Protein AF-A0A653BB51-F1 (afdb_monomer_lite)

Organism: Ectopseudomonas oleovorans (NCBI:txid301)

Structure (mmCIF, N/CA/C/O backbone):
data_AF-A0A653BB51-F1
#
_entry.id   AF-A0A653BB51-F1
#
loop_
_atom_site.group_PDB
_atom_site.id
_atom_site.type_symbol
_atom_site.label_atom_id
_atom_site.label_alt_id
_atom_site.label_comp_id
_atom_site.label_asym_id
_atom_site.label_entity_id
_atom_site.label_seq_id
_atom_site.pdbx_PDB_ins_code
_atom_site.Cartn_x
_atom_site.Cartn_y
_atom_site.Cartn_z
_atom_site.occupancy
_atom_site.B_iso_or_equiv
_atom_site.auth_seq_id
_atom_site.auth_comp_id
_atom_site.auth_asym_id
_atom_site.auth_atom_id
_atom_site.pdbx_PDB_model_num
ATOM 1 N N . MET A 1 1 ? -5.518 -42.394 3.389 1.00 38.19 1 MET A N 1
ATOM 2 C CA . MET A 1 1 ? -6.198 -41.177 2.899 1.00 38.19 1 MET A CA 1
ATOM 3 C C . MET A 1 1 ? -5.463 -39.983 3.486 1.00 38.19 1 MET A C 1
ATOM 5 O O . MET A 1 1 ? -5.500 -39.851 4.705 1.00 38.19 1 MET A O 1
ATOM 9 N N . PRO A 1 2 ? -4.691 -39.202 2.712 1.00 45.34 2 PRO A N 1
ATOM 10 C CA . PRO A 1 2 ? -3.983 -38.068 3.282 1.00 45.34 2 PRO A CA 1
ATOM 11 C C . PRO A 1 2 ? -4.986 -36.933 3.503 1.00 45.34 2 PRO A C 1
ATOM 13 O O . PRO A 1 2 ? -5.746 -36.575 2.607 1.00 45.34 2 PRO A O 1
ATOM 16 N N . SER A 1 3 ? -5.011 -36.418 4.729 1.00 38.75 3 SER A N 1
ATOM 17 C CA . SER A 1 3 ? -5.795 -35.255 5.134 1.00 38.75 3 SER A CA 1
ATOM 18 C C . SER A 1 3 ? -5.334 -34.032 4.338 1.00 38.75 3 SER A C 1
ATOM 20 O O . SER A 1 3 ? -4.281 -33.455 4.613 1.00 38.75 3 SER A O 1
ATOM 22 N N . THR A 1 4 ? -6.089 -33.661 3.305 1.00 43.94 4 THR A N 1
ATOM 23 C CA . THR A 1 4 ? -5.920 -32.385 2.611 1.00 43.94 4 THR A CA 1
ATOM 24 C C . THR A 1 4 ? -6.492 -31.297 3.509 1.00 43.94 4 THR A C 1
ATOM 26 O O . THR A 1 4 ? -7.697 -31.062 3.538 1.00 43.94 4 THR A O 1
ATOM 29 N N . VAL A 1 5 ? -5.623 -30.637 4.272 1.00 49.06 5 VAL A N 1
ATOM 30 C CA . VAL A 1 5 ? -5.971 -29.381 4.939 1.00 49.06 5 VAL A CA 1
ATOM 31 C C . VAL A 1 5 ? -6.256 -28.358 3.833 1.00 49.06 5 VAL A C 1
ATOM 33 O O . VAL A 1 5 ? -5.373 -28.135 3.000 1.00 49.06 5 VAL A O 1
ATOM 36 N N . PRO A 1 6 ? -7.450 -27.741 3.762 1.00 41.56 6 PRO A N 1
ATOM 37 C CA . PRO A 1 6 ? -7.691 -26.700 2.778 1.00 41.56 6 PRO A CA 1
ATOM 38 C C . PRO A 1 6 ? -6.741 -25.541 3.081 1.00 41.56 6 PRO A C 1
ATOM 40 O O . PRO A 1 6 ? -6.793 -24.938 4.157 1.00 41.56 6 PRO A O 1
ATOM 43 N N . ALA A 1 7 ? -5.843 -25.243 2.140 1.00 46.47 7 ALA A N 1
ATOM 44 C CA . ALA A 1 7 ? -5.072 -24.014 2.176 1.00 46.47 7 ALA A CA 1
ATOM 45 C C . ALA A 1 7 ? -6.082 -22.868 2.248 1.00 46.47 7 ALA A C 1
ATOM 47 O O . ALA A 1 7 ? -6.883 -22.686 1.332 1.00 46.47 7 ALA A O 1
ATOM 48 N N . ARG A 1 8 ? -6.097 -22.142 3.371 1.00 39.16 8 ARG A N 1
ATOM 49 C CA . ARG A 1 8 ? -6.919 -20.947 3.549 1.00 39.16 8 ARG A CA 1
ATOM 50 C C . ARG A 1 8 ? -6.612 -20.023 2.377 1.00 39.16 8 ARG A C 1
ATOM 52 O O . ARG A 1 8 ? -5.537 -19.425 2.352 1.00 39.16 8 ARG A O 1
ATOM 59 N N . ALA A 1 9 ? -7.530 -19.940 1.415 1.00 42.97 9 ALA A N 1
ATOM 60 C CA . ALA A 1 9 ? -7.501 -18.922 0.385 1.00 42.97 9 ALA A CA 1
ATOM 61 C C . ALA A 1 9 ? -7.568 -17.595 1.135 1.00 42.97 9 ALA A C 1
ATOM 63 O O . ALA A 1 9 ? -8.612 -17.207 1.660 1.00 42.97 9 ALA A O 1
ATOM 64 N N . THR A 1 10 ? -6.416 -16.958 1.322 1.00 49.97 10 THR A N 1
ATOM 65 C CA . THR A 1 10 ? -6.375 -15.590 1.807 1.00 49.97 10 THR A CA 1
ATOM 66 C C . THR A 1 10 ? -7.276 -14.787 0.874 1.00 49.97 10 THR A C 1
ATOM 68 O O . THR A 1 10 ? -7.152 -14.953 -0.345 1.00 49.97 10 THR A O 1
ATOM 71 N N . PRO A 1 11 ? -8.213 -13.977 1.403 1.00 55.59 11 PRO A N 1
ATOM 72 C CA . PRO A 1 11 ? -9.046 -13.150 0.550 1.00 55.59 11 PRO A CA 1
ATOM 73 C C . PRO A 1 11 ? -8.124 -12.402 -0.409 1.00 55.59 11 PRO A C 1
ATOM 75 O O . PRO A 1 11 ? -7.073 -11.904 0.014 1.00 55.59 11 PRO A O 1
ATOM 78 N N . ALA A 1 12 ? -8.462 -12.409 -1.699 1.00 70.19 12 ALA A N 1
ATOM 79 C CA . ALA A 1 12 ? -7.661 -11.733 -2.704 1.00 70.19 12 ALA A CA 1
ATOM 80 C C . ALA A 1 12 ? -7.486 -10.277 -2.257 1.00 70.19 12 ALA A C 1
ATOM 82 O O . ALA A 1 12 ? -8.446 -9.515 -2.169 1.00 70.19 12 ALA A O 1
ATOM 83 N N . CYS A 1 13 ? -6.263 -9.917 -1.870 1.00 84.81 13 CYS A N 1
ATOM 84 C CA . CYS A 1 13 ? -5.966 -8.564 -1.438 1.00 84.81 13 CYS A CA 1
ATOM 85 C C . CYS A 1 13 ? -6.162 -7.651 -2.646 1.00 84.81 13 CYS A C 1
ATOM 87 O O . CYS A 1 13 ? -5.421 -7.789 -3.620 1.00 84.81 13 CYS A O 1
ATOM 89 N N . LEU A 1 14 ? -7.124 -6.726 -2.573 1.00 88.25 14 LEU A N 1
ATOM 90 C CA . LEU A 1 14 ? -7.438 -5.796 -3.664 1.00 88.25 14 LEU A CA 1
ATOM 91 C C . LEU A 1 14 ? -6.191 -5.036 -4.141 1.00 88.25 14 LEU A C 1
ATOM 93 O O . LEU A 1 14 ? -5.950 -4.918 -5.338 1.00 88.25 14 LEU A O 1
ATOM 97 N N . PHE A 1 15 ? -5.322 -4.639 -3.204 1.00 88.94 15 PHE A N 1
ATOM 98 C CA . PHE A 1 15 ? -4.040 -3.978 -3.485 1.00 88.94 15 PHE A CA 1
ATOM 99 C C . PHE A 1 15 ? -3.026 -4.846 -4.239 1.00 88.94 15 PHE A C 1
ATOM 101 O O . PHE A 1 15 ? -2.029 -4.338 -4.737 1.00 88.94 15 PHE A O 1
ATOM 108 N N . ARG A 1 16 ? -3.241 -6.160 -4.302 1.00 88.81 16 ARG A N 1
ATOM 109 C CA . ARG A 1 16 ? -2.435 -7.076 -5.109 1.00 88.81 16 ARG A CA 1
ATOM 110 C C . ARG A 1 16 ? -3.142 -7.415 -6.412 1.00 88.81 16 ARG A C 1
ATOM 112 O O . ARG A 1 16 ? -2.508 -7.352 -7.459 1.00 88.81 16 ARG A O 1
ATOM 119 N N . SER A 1 17 ? -4.408 -7.817 -6.348 1.00 89.62 17 SER A N 1
ATOM 120 C CA . SER A 1 17 ? -5.132 -8.313 -7.518 1.00 89.62 17 SER A CA 1
ATOM 121 C C . SER A 1 17 ? -5.340 -7.226 -8.562 1.00 89.62 17 SER A C 1
ATOM 123 O O . SER A 1 17 ? -5.091 -7.487 -9.733 1.00 89.62 17 SER A O 1
ATOM 125 N N . GLU A 1 18 ? -5.727 -6.015 -8.155 1.00 90.69 18 GLU A N 1
ATOM 126 C CA . GLU A 1 18 ? -6.059 -4.956 -9.110 1.00 90.69 18 GLU A CA 1
ATOM 127 C C . GLU A 1 18 ? -4.833 -4.469 -9.899 1.00 90.69 18 GLU A C 1
ATOM 129 O O . GLU A 1 18 ? -4.906 -4.436 -11.127 1.00 90.69 18 GLU A O 1
ATOM 134 N N . PRO A 1 19 ? -3.668 -4.194 -9.274 1.00 90.12 19 PRO A N 1
ATOM 135 C CA . PRO A 1 19 ? -2.481 -3.811 -10.035 1.00 90.12 19 PRO A CA 1
ATOM 136 C C . PRO A 1 19 ? -1.952 -4.923 -10.940 1.00 90.12 19 PRO A C 1
ATOM 138 O O . PRO A 1 19 ? -1.542 -4.641 -12.062 1.00 90.12 19 PRO A O 1
ATOM 141 N N . CYS A 1 20 ? -1.984 -6.183 -10.489 1.00 91.19 20 CYS A N 1
ATOM 142 C CA . CYS A 1 20 ? -1.564 -7.312 -11.326 1.00 91.19 20 CYS A CA 1
ATOM 143 C C . CYS A 1 20 ? -2.485 -7.450 -12.545 1.00 91.19 20 CYS A C 1
ATOM 145 O O . CYS A 1 20 ? -2.006 -7.496 -13.672 1.00 91.19 20 CYS A O 1
ATOM 147 N N . ALA A 1 21 ? -3.803 -7.402 -12.331 1.00 91.31 21 ALA A N 1
ATOM 148 C CA . ALA A 1 21 ? -4.776 -7.469 -13.414 1.00 91.31 21 ALA A CA 1
ATOM 149 C C . ALA A 1 21 ? -4.665 -6.271 -14.373 1.00 91.31 21 ALA A C 1
ATOM 151 O O . ALA A 1 21 ? -4.855 -6.431 -15.575 1.00 91.31 21 ALA A O 1
ATOM 152 N N . ALA A 1 22 ? -4.342 -5.072 -13.877 1.00 91.31 22 ALA A N 1
ATOM 153 C CA . ALA A 1 22 ? -4.093 -3.909 -14.725 1.00 91.31 22 ALA A CA 1
ATOM 154 C C . ALA A 1 22 ? -2.860 -4.103 -15.623 1.00 91.31 22 ALA A C 1
ATOM 156 O O . ALA A 1 22 ? -2.917 -3.771 -16.806 1.00 91.31 22 ALA A O 1
ATOM 157 N N . LEU A 1 23 ? -1.777 -4.677 -15.088 1.00 91.38 23 LEU A N 1
ATOM 158 C CA . LEU A 1 23 ? -0.584 -5.030 -15.866 1.00 91.38 23 LEU A CA 1
ATOM 159 C C . LEU A 1 23 ? -0.889 -6.118 -16.906 1.00 91.38 23 LEU A C 1
ATOM 161 O O . LEU A 1 23 ? -0.479 -5.979 -18.058 1.00 91.38 23 LEU A O 1
ATOM 165 N N . ASP A 1 24 ? -1.665 -7.140 -16.530 1.00 92.69 24 ASP A N 1
ATOM 166 C CA . ASP A 1 24 ? -2.115 -8.202 -17.439 1.00 92.69 24 ASP A CA 1
ATOM 167 C C . ASP A 1 24 ? -2.947 -7.635 -18.599 1.00 92.69 24 ASP A C 1
ATOM 169 O O . ASP A 1 24 ? -2.674 -7.925 -19.763 1.00 92.69 24 ASP A O 1
ATOM 173 N N . ARG A 1 25 ? -3.929 -6.768 -18.304 1.00 93.00 25 ARG A N 1
ATOM 174 C CA . ARG A 1 25 ? -4.763 -6.096 -19.320 1.00 93.00 25 ARG A CA 1
ATOM 175 C C . ARG A 1 25 ? -3.949 -5.199 -20.251 1.00 93.00 25 ARG A C 1
ATOM 177 O O . ARG A 1 25 ? -4.305 -5.059 -21.417 1.00 93.00 25 ARG A O 1
ATOM 184 N N . ALA A 1 26 ? -2.875 -4.597 -19.745 1.00 91.00 26 ALA A N 1
ATOM 185 C CA . ALA A 1 26 ? -1.962 -3.775 -20.532 1.00 91.00 26 ALA A CA 1
ATOM 186 C C . ALA A 1 26 ? -0.953 -4.601 -21.355 1.00 91.00 26 ALA A C 1
ATOM 188 O O . ALA A 1 26 ? -0.198 -4.025 -22.135 1.00 91.00 26 ALA A O 1
ATOM 189 N N . GLY A 1 27 ? -0.913 -5.930 -21.187 1.00 92.31 27 GLY A N 1
ATOM 190 C CA . GLY A 1 27 ? 0.052 -6.801 -21.862 1.00 92.31 27 GLY A CA 1
ATOM 191 C C . GLY A 1 27 ? 1.500 -6.561 -21.425 1.00 92.31 27 GLY A C 1
ATOM 192 O O . GLY A 1 27 ? 2.428 -6.862 -22.175 1.00 92.31 27 GLY A O 1
ATOM 193 N N . LEU A 1 28 ? 1.709 -5.992 -20.234 1.00 91.00 28 LEU A N 1
ATOM 194 C CA . LEU A 1 28 ? 3.041 -5.670 -19.732 1.00 91.00 28 LEU A CA 1
ATOM 195 C C . LEU A 1 28 ? 3.655 -6.893 -19.048 1.00 91.00 28 LEU A C 1
ATOM 197 O O . LEU A 1 28 ? 3.017 -7.478 -18.175 1.00 91.00 28 LEU A O 1
ATOM 201 N N . PRO A 1 29 ? 4.900 -7.281 -19.371 1.00 91.88 29 PRO A N 1
ATOM 202 C CA . PRO A 1 29 ? 5.560 -8.374 -18.676 1.00 91.88 29 PRO A CA 1
ATOM 203 C C . PRO A 1 29 ? 5.878 -7.959 -17.237 1.00 91.88 29 PRO A C 1
ATOM 205 O O . PRO A 1 29 ? 6.568 -6.969 -16.993 1.00 91.88 29 PRO A O 1
ATOM 208 N N . TRP A 1 30 ? 5.411 -8.741 -16.268 1.00 92.12 30 TRP A N 1
ATOM 209 C CA . TRP A 1 30 ? 5.673 -8.501 -14.853 1.00 92.12 30 TRP A CA 1
ATOM 210 C C . TRP A 1 30 ? 5.942 -9.809 -14.111 1.00 92.12 30 TRP A C 1
ATOM 212 O O . TRP A 1 30 ? 5.679 -10.909 -14.593 1.00 92.12 30 TRP A O 1
ATOM 222 N N . ARG A 1 31 ? 6.503 -9.685 -12.908 1.00 93.31 31 ARG A N 1
ATOM 223 C CA . ARG A 1 31 ? 6.697 -10.801 -11.978 1.00 93.31 31 ARG A CA 1
ATOM 224 C C . ARG A 1 31 ? 6.519 -10.323 -10.547 1.00 93.31 31 ARG A C 1
ATOM 226 O O . ARG A 1 31 ? 6.793 -9.166 -10.233 1.00 93.31 31 ARG A O 1
ATOM 233 N N . VAL A 1 32 ? 6.153 -11.232 -9.649 1.00 92.25 32 VAL A N 1
ATOM 234 C CA . VAL A 1 32 ? 6.183 -10.947 -8.210 1.00 92.25 32 VAL A CA 1
ATOM 235 C C . VAL A 1 32 ? 7.641 -10.927 -7.748 1.00 92.25 32 VAL A C 1
ATOM 237 O O . VAL A 1 32 ? 8.289 -11.969 -7.685 1.00 92.25 32 VAL A O 1
ATOM 240 N N . ALA A 1 33 ? 8.176 -9.744 -7.440 1.00 93.00 33 ALA A N 1
ATOM 241 C CA . ALA A 1 33 ? 9.525 -9.609 -6.884 1.00 93.00 33 ALA A CA 1
ATOM 242 C C . ALA A 1 33 ? 9.573 -9.870 -5.370 1.00 93.00 33 ALA A C 1
ATOM 244 O O . ALA A 1 33 ? 10.568 -10.379 -4.863 1.00 93.00 33 ALA A O 1
ATOM 245 N N . PHE A 1 34 ? 8.492 -9.541 -4.660 1.00 92.62 34 PHE A N 1
ATOM 246 C CA . PHE A 1 34 ? 8.356 -9.716 -3.218 1.00 92.62 34 PHE A CA 1
ATOM 247 C C . PHE A 1 34 ? 6.874 -9.846 -2.838 1.00 92.62 34 PHE A C 1
ATOM 249 O O . PHE A 1 34 ? 6.008 -9.261 -3.491 1.00 92.62 34 PHE A O 1
ATOM 256 N N . SER A 1 35 ? 6.568 -10.593 -1.775 1.00 90.88 35 SER A N 1
ATOM 257 C CA . SER A 1 35 ? 5.212 -10.709 -1.234 1.00 90.88 35 SER A CA 1
ATOM 258 C C . SER A 1 35 ? 5.244 -10.752 0.290 1.00 90.88 35 SER A C 1
ATOM 260 O O . SER A 1 35 ? 6.087 -11.418 0.885 1.00 90.88 35 SER A O 1
ATOM 262 N N . SER A 1 36 ? 4.314 -10.044 0.926 1.00 89.25 36 SER A N 1
ATOM 263 C CA . SER A 1 36 ? 4.120 -10.071 2.372 1.00 89.25 36 SER A CA 1
ATOM 264 C C . SER A 1 36 ? 2.650 -9.847 2.702 1.00 89.25 36 SER A C 1
ATOM 266 O O . SER A 1 36 ? 1.963 -9.091 2.016 1.00 89.25 36 SER A O 1
ATOM 268 N N . ALA A 1 37 ? 2.182 -10.482 3.775 1.00 87.94 37 ALA A N 1
ATOM 269 C CA . ALA A 1 37 ? 0.860 -10.235 4.344 1.00 87.94 37 ALA A CA 1
ATOM 270 C C . ALA A 1 37 ? 0.812 -8.966 5.221 1.00 87.94 37 ALA A C 1
ATOM 272 O O . ALA A 1 37 ? -0.259 -8.592 5.688 1.00 87.94 37 ALA A O 1
ATOM 273 N N . ASN A 1 38 ? 1.953 -8.308 5.458 1.00 88.94 38 ASN A N 1
ATOM 274 C CA . ASN A 1 38 ? 2.054 -7.113 6.290 1.00 88.94 38 ASN A CA 1
ATOM 275 C C . ASN A 1 38 ? 2.443 -5.890 5.450 1.00 88.94 38 ASN A C 1
ATOM 277 O O . ASN A 1 38 ? 3.438 -5.914 4.722 1.00 88.94 38 ASN A O 1
ATOM 281 N N . LEU A 1 39 ? 1.713 -4.787 5.631 1.00 89.94 39 LEU A N 1
ATOM 282 C CA . LEU A 1 39 ? 2.004 -3.510 4.988 1.00 89.94 39 LEU A CA 1
ATOM 283 C C . LEU A 1 39 ? 3.426 -3.014 5.288 1.00 89.94 39 LEU A C 1
ATOM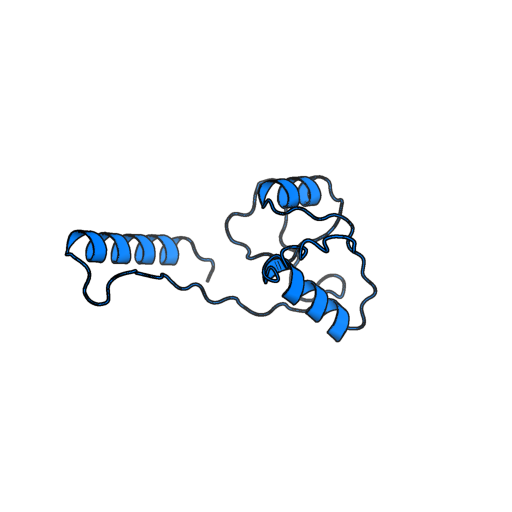 285 O O . LEU A 1 39 ? 4.115 -2.559 4.380 1.00 89.94 39 LEU A O 1
ATOM 289 N N . GLY A 1 40 ? 3.903 -3.167 6.527 1.00 91.62 40 GLY A N 1
ATOM 290 C CA . GLY A 1 40 ? 5.269 -2.775 6.887 1.00 91.62 40 GLY A CA 1
ATOM 291 C C . GLY A 1 40 ? 6.337 -3.520 6.076 1.00 91.62 40 GLY A C 1
ATOM 292 O O . GLY A 1 40 ? 7.322 -2.919 5.654 1.00 91.62 40 GLY A O 1
ATOM 293 N N . GLY A 1 41 ? 6.110 -4.805 5.783 1.00 92.00 41 GLY A N 1
ATOM 294 C CA . GLY A 1 41 ? 7.003 -5.604 4.939 1.00 92.00 41 GLY A CA 1
ATOM 295 C C . GLY A 1 41 ? 7.003 -5.137 3.483 1.00 92.00 41 GLY A C 1
ATOM 296 O O . GLY A 1 41 ? 8.060 -5.052 2.862 1.00 92.00 41 GLY A O 1
ATOM 297 N N . LEU A 1 42 ? 5.834 -4.769 2.951 1.00 92.31 42 LEU A N 1
ATOM 298 C CA . LEU A 1 42 ? 5.721 -4.195 1.607 1.00 92.31 42 LEU A CA 1
ATOM 299 C C . LEU A 1 42 ? 6.439 -2.841 1.512 1.00 92.31 42 LEU A C 1
ATOM 301 O O . LEU A 1 42 ? 7.146 -2.592 0.538 1.00 92.31 42 LEU A O 1
ATOM 305 N N . TRP A 1 43 ? 6.325 -1.993 2.540 1.00 93.69 43 TRP A N 1
ATOM 306 C CA . TRP A 1 43 ? 7.053 -0.725 2.596 1.00 93.69 43 TRP A CA 1
ATOM 307 C C . TRP A 1 43 ? 8.561 -0.901 2.714 1.00 93.69 43 TRP A C 1
ATOM 309 O 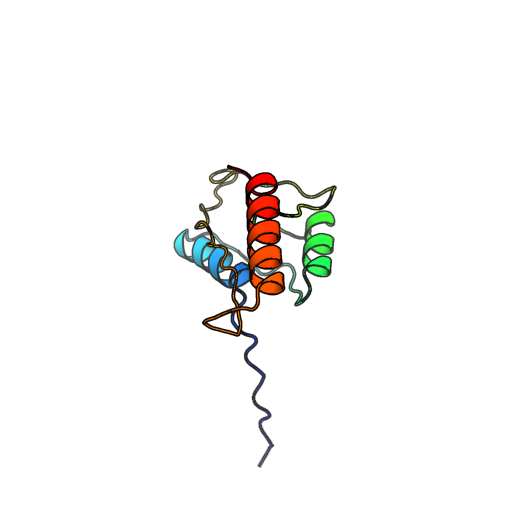O . TRP A 1 43 ? 9.304 -0.184 2.045 1.00 93.69 43 TRP A O 1
ATOM 319 N N . ALA A 1 44 ? 9.026 -1.869 3.501 1.00 93.75 44 ALA A N 1
ATOM 320 C CA . ALA A 1 44 ? 10.445 -2.199 3.563 1.00 93.75 44 ALA A CA 1
ATOM 321 C C . ALA A 1 44 ? 10.984 -2.618 2.184 1.00 93.75 44 ALA A C 1
ATOM 323 O O . ALA A 1 44 ? 12.024 -2.120 1.757 1.00 93.75 44 ALA A O 1
ATOM 324 N N . ALA A 1 45 ? 10.247 -3.459 1.450 1.00 93.25 45 ALA A N 1
ATOM 325 C CA . ALA A 1 45 ? 10.628 -3.884 0.105 1.00 93.25 45 ALA A CA 1
ATOM 326 C C . ALA A 1 45 ? 10.639 -2.729 -0.914 1.00 93.25 45 ALA A C 1
ATOM 328 O O . ALA A 1 45 ? 11.564 -2.638 -1.723 1.00 93.25 45 ALA A O 1
ATOM 329 N N . ALA A 1 46 ? 9.652 -1.827 -0.849 1.00 92.69 46 ALA A N 1
ATOM 330 C CA . ALA A 1 46 ? 9.596 -0.638 -1.701 1.00 92.69 46 ALA A CA 1
ATOM 331 C C . ALA A 1 46 ? 10.786 0.303 -1.438 1.00 92.69 46 ALA A C 1
ATOM 333 O O . ALA A 1 46 ? 11.479 0.702 -2.371 1.00 92.69 46 ALA A O 1
ATOM 334 N N . ARG A 1 47 ? 11.095 0.583 -0.163 1.00 94.00 47 ARG A N 1
ATOM 335 C CA . ARG A 1 47 ? 12.257 1.403 0.238 1.00 94.00 47 ARG A CA 1
ATOM 336 C C . ARG A 1 47 ? 13.587 0.775 -0.174 1.00 94.00 47 ARG A C 1
ATOM 338 O O . ARG A 1 47 ? 14.513 1.487 -0.547 1.00 94.00 47 ARG A O 1
ATOM 345 N N . ALA A 1 48 ? 13.673 -0.553 -0.138 1.00 94.69 48 ALA A N 1
ATOM 346 C CA . ALA A 1 48 ? 14.831 -1.313 -0.601 1.00 94.69 48 ALA A CA 1
ATOM 347 C C . ALA A 1 48 ? 14.923 -1.429 -2.137 1.00 94.69 48 ALA A C 1
ATOM 349 O O . ALA A 1 48 ? 15.828 -2.091 -2.638 1.00 94.69 48 ALA A O 1
ATOM 350 N N . ARG A 1 49 ? 14.007 -0.796 -2.888 1.00 92.75 49 ARG A N 1
ATOM 351 C CA . ARG A 1 49 ? 13.956 -0.809 -4.360 1.00 92.75 49 ARG A CA 1
ATOM 352 C C . ARG A 1 49 ? 13.878 -2.217 -4.961 1.00 92.75 49 ARG A C 1
ATOM 354 O O . ARG A 1 49 ? 14.390 -2.465 -6.047 1.00 92.75 49 ARG A O 1
ATOM 361 N N . LEU A 1 50 ? 13.201 -3.139 -4.274 1.00 93.12 50 LEU A N 1
ATOM 362 C CA . LEU A 1 50 ? 12.984 -4.500 -4.779 1.00 93.12 50 LEU A CA 1
ATOM 363 C C . LEU A 1 50 ? 11.899 -4.563 -5.867 1.00 93.12 50 LEU A C 1
ATOM 365 O O . LEU A 1 50 ? 11.816 -5.550 -6.597 1.00 93.12 50 LEU A O 1
ATOM 369 N N . GLY A 1 51 ? 11.061 -3.529 -5.975 1.00 90.69 51 GLY A N 1
ATOM 370 C CA . GLY A 1 51 ? 10.009 -3.417 -6.980 1.00 90.69 51 GLY A CA 1
ATOM 371 C C . GLY A 1 51 ? 9.029 -2.281 -6.687 1.00 90.69 51 GLY A C 1
ATOM 372 O O . GLY A 1 51 ? 9.250 -1.470 -5.787 1.00 90.69 51 GLY A O 1
ATOM 373 N N . ILE A 1 52 ? 7.933 -2.257 -7.446 1.00 91.00 52 ILE A N 1
ATOM 374 C CA . ILE A 1 52 ? 6.813 -1.317 -7.296 1.00 91.00 52 ILE A CA 1
ATOM 375 C C . ILE A 1 52 ? 5.610 -2.009 -6.640 1.00 91.00 52 ILE A C 1
ATOM 377 O O . ILE A 1 52 ? 5.454 -3.226 -6.744 1.00 91.00 52 ILE A O 1
ATOM 381 N N . THR A 1 53 ? 4.751 -1.244 -5.966 1.00 90.69 53 THR A N 1
ATOM 382 C CA . THR A 1 53 ? 3.524 -1.754 -5.333 1.00 90.69 53 THR A CA 1
ATOM 383 C C . THR A 1 53 ? 2.345 -0.829 -5.625 1.00 90.69 53 THR A C 1
ATOM 385 O O . THR A 1 53 ? 2.496 0.390 -5.587 1.00 90.69 53 THR A O 1
ATOM 388 N N . GLY A 1 54 ? 1.173 -1.396 -5.928 1.00 90.19 54 GLY A N 1
ATOM 389 C CA . GLY A 1 54 ? -0.052 -0.625 -6.147 1.00 90.19 54 GLY A CA 1
ATOM 390 C C . GLY A 1 54 ? -0.755 -0.336 -4.823 1.00 90.19 54 GLY A C 1
ATOM 391 O O . GLY A 1 54 ? -1.210 -1.245 -4.125 1.00 90.19 54 GLY A O 1
ATOM 392 N N . ARG A 1 55 ? -0.802 0.939 -4.442 1.00 90.69 55 ARG A N 1
ATOM 393 C CA . ARG A 1 55 ? -1.308 1.417 -3.149 1.00 90.69 55 ARG A CA 1
ATOM 394 C C . ARG A 1 55 ? -1.999 2.766 -3.331 1.00 90.69 55 ARG A C 1
ATOM 396 O O . ARG A 1 55 ? -1.735 3.472 -4.297 1.00 90.69 55 ARG A O 1
ATOM 403 N N . THR A 1 56 ? -2.844 3.142 -2.375 1.00 88.25 56 THR A N 1
ATOM 404 C CA . THR A 1 56 ? -3.292 4.535 -2.244 1.00 88.25 56 THR A CA 1
ATOM 405 C C . THR A 1 56 ? -2.110 5.429 -1.868 1.00 88.25 56 THR A C 1
ATOM 407 O O . THR A 1 56 ? -1.214 4.978 -1.155 1.00 88.25 56 THR A O 1
ATOM 410 N N . ALA A 1 57 ? -2.156 6.709 -2.238 1.00 83.62 57 ALA A N 1
ATOM 411 C CA . ALA A 1 57 ? -1.171 7.707 -1.799 1.00 83.62 57 ALA A CA 1
ATOM 412 C C . ALA A 1 57 ? -1.235 8.019 -0.284 1.00 83.62 57 ALA A C 1
ATOM 414 O O . ALA A 1 57 ? -0.400 8.748 0.245 1.00 83.62 57 ALA A O 1
ATOM 415 N N . LEU A 1 58 ? -2.217 7.456 0.424 1.00 82.88 58 LEU A N 1
ATOM 416 C CA . LEU A 1 58 ? -2.383 7.595 1.867 1.00 82.88 58 LEU A CA 1
ATOM 417 C C . LEU A 1 58 ? -1.262 6.906 2.646 1.00 82.88 58 LEU A C 1
ATOM 419 O O . LEU A 1 58 ? -0.859 5.784 2.325 1.00 82.88 58 LEU A O 1
ATOM 423 N N . CYS A 1 59 ? -0.829 7.560 3.726 1.00 80.56 59 CYS A N 1
ATOM 424 C CA . CYS A 1 59 ? 0.175 7.048 4.661 1.00 80.56 59 CYS A CA 1
ATOM 425 C C . CYS A 1 59 ? 1.482 6.613 3.972 1.00 80.56 59 CYS A C 1
ATOM 427 O O . CYS A 1 59 ? 2.061 5.579 4.325 1.00 80.56 59 CYS A O 1
ATOM 429 N N . LEU A 1 60 ? 1.936 7.383 2.977 1.00 88.50 60 LEU A N 1
ATOM 430 C CA . LEU A 1 60 ? 3.196 7.125 2.289 1.00 88.50 60 LEU A CA 1
ATOM 431 C C . LEU A 1 60 ? 4.374 7.307 3.267 1.00 88.50 60 LEU A C 1
ATOM 433 O O . LEU A 1 60 ? 4.533 8.389 3.837 1.00 88.50 60 LEU A O 1
ATOM 437 N N . PRO A 1 61 ? 5.204 6.277 3.501 1.00 88.88 61 PRO A N 1
ATOM 438 C CA . PRO A 1 61 ? 6.350 6.407 4.388 1.00 88.88 61 PRO A CA 1
ATOM 439 C C . PRO A 1 61 ? 7.483 7.189 3.716 1.00 88.88 61 PRO A C 1
ATOM 441 O O . PRO A 1 61 ? 7.650 7.160 2.497 1.00 88.88 61 PRO A O 1
ATOM 444 N N . ALA A 1 62 ? 8.333 7.817 4.530 1.00 89.50 62 ALA A N 1
ATOM 445 C CA . ALA A 1 62 ? 9.539 8.474 4.039 1.00 89.50 62 ALA A CA 1
ATOM 446 C C . ALA A 1 62 ? 10.430 7.504 3.235 1.00 89.50 62 ALA A C 1
ATOM 448 O O . ALA A 1 62 ? 10.665 6.358 3.639 1.00 89.50 62 ALA A O 1
ATOM 449 N N . GLY A 1 63 ? 10.958 7.986 2.108 1.00 88.69 63 GLY A N 1
ATOM 450 C CA . GLY A 1 63 ? 11.807 7.201 1.207 1.00 88.69 63 GLY A CA 1
ATOM 451 C C . GLY A 1 63 ? 11.047 6.296 0.231 1.00 88.69 63 GLY A C 1
ATOM 452 O O . GLY A 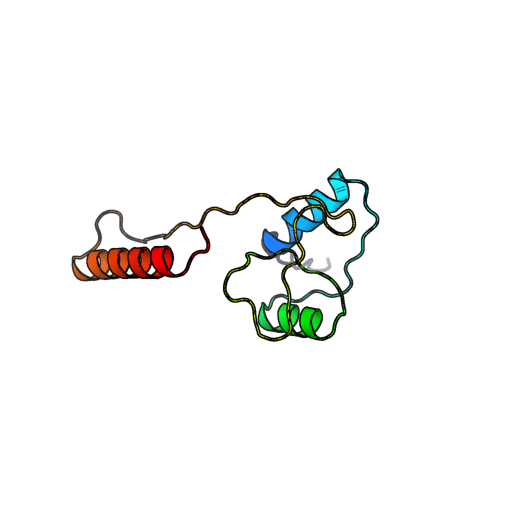1 63 ? 11.670 5.444 -0.398 1.00 88.69 63 GLY A O 1
ATOM 453 N N . VAL A 1 64 ? 9.729 6.465 0.107 1.00 92.06 64 VAL A N 1
ATOM 454 C CA . VAL A 1 64 ? 8.917 5.920 -0.989 1.00 92.06 64 VAL A CA 1
ATOM 455 C C . VAL A 1 64 ? 8.305 7.092 -1.745 1.00 92.06 64 VAL A C 1
ATOM 457 O O . VAL A 1 64 ? 7.924 8.089 -1.138 1.00 92.06 64 VAL A O 1
ATOM 460 N N . GLU A 1 65 ? 8.222 6.969 -3.063 1.00 90.38 65 GLU A N 1
ATOM 461 C CA . GLU A 1 65 ? 7.659 7.983 -3.951 1.00 90.38 65 GLU A CA 1
ATOM 462 C C . GLU A 1 65 ? 6.484 7.394 -4.738 1.00 90.38 65 GLU A C 1
ATOM 464 O O . GLU A 1 65 ? 6.461 6.198 -5.044 1.00 90.38 65 GLU A O 1
ATOM 469 N N . VAL A 1 66 ? 5.500 8.238 -5.048 1.00 90.06 66 VAL A N 1
ATOM 470 C CA . VAL A 1 66 ? 4.381 7.874 -5.920 1.00 90.06 66 VAL A CA 1
ATOM 471 C C . VAL A 1 66 ? 4.825 8.013 -7.371 1.00 90.06 66 VAL A C 1
ATOM 473 O O . VAL A 1 66 ? 5.249 9.084 -7.791 1.00 90.06 66 VAL A O 1
ATOM 476 N N . LEU A 1 67 ? 4.682 6.944 -8.153 1.00 88.50 67 LEU A N 1
ATOM 477 C CA . LEU A 1 67 ? 4.893 7.003 -9.597 1.00 88.50 67 LEU A CA 1
ATOM 478 C C . LEU A 1 67 ? 3.628 7.552 -10.276 1.00 88.50 67 LEU A C 1
ATOM 480 O O . LEU A 1 67 ? 2.557 6.970 -10.080 1.00 88.50 67 LEU A O 1
ATOM 484 N N . PRO A 1 68 ? 3.712 8.640 -11.067 1.00 80.69 68 PRO A N 1
ATOM 485 C CA . PRO A 1 68 ? 2.553 9.190 -11.762 1.00 80.69 68 PRO A CA 1
ATOM 486 C C . PRO A 1 68 ? 1.929 8.181 -12.729 1.00 80.69 68 PRO A C 1
ATOM 488 O O . PRO A 1 68 ? 2.642 7.446 -13.419 1.00 80.69 68 PRO A O 1
ATOM 491 N N . SER A 1 69 ? 0.603 8.181 -12.845 1.00 73.25 69 SER A N 1
ATOM 492 C CA . SER A 1 69 ? -0.106 7.385 -13.854 1.00 73.25 69 SER A CA 1
ATOM 493 C C . SER A 1 69 ? 0.411 7.702 -15.262 1.00 73.25 69 SER A C 1
ATOM 495 O O . SER A 1 69 ? 0.599 8.868 -15.607 1.00 73.25 69 SER A O 1
ATOM 497 N N . GLY A 1 70 ? 0.669 6.674 -16.075 1.00 67.69 70 GLY A N 1
ATOM 498 C CA . GLY A 1 70 ? 1.211 6.843 -17.428 1.00 67.69 70 GLY A CA 1
ATOM 499 C C . GLY A 1 70 ? 2.713 7.140 -17.490 1.00 67.69 70 GLY A C 1
ATOM 500 O O . GLY A 1 70 ? 3.290 7.114 -18.577 1.00 67.69 70 GLY A O 1
ATOM 501 N N . SER A 1 71 ? 3.384 7.357 -16.352 1.00 68.69 71 SER A N 1
ATOM 502 C CA . SER A 1 71 ? 4.846 7.348 -16.319 1.00 68.69 71 SER A CA 1
ATOM 503 C C . SER A 1 71 ? 5.369 5.928 -16.564 1.00 68.69 71 SER A C 1
ATOM 505 O O . SER A 1 71 ? 4.765 4.937 -16.146 1.00 68.69 71 SER A O 1
ATOM 507 N N . SER A 1 72 ? 6.491 5.818 -17.279 1.00 70.94 72 SER A N 1
ATOM 508 C CA . SER A 1 72 ? 7.214 4.550 -17.483 1.00 70.94 72 SER A CA 1
ATOM 509 C C . SER A 1 72 ? 6.395 3.404 -18.108 1.00 70.94 72 SER A C 1
ATOM 511 O O . SER A 1 72 ? 6.754 2.239 -17.951 1.00 70.94 72 SER A O 1
ATOM 513 N N . GLY A 1 73 ? 5.297 3.716 -18.808 1.00 83.19 73 GLY A N 1
ATOM 514 C CA . GLY A 1 73 ? 4.411 2.724 -19.427 1.00 83.19 73 GLY A CA 1
ATOM 515 C C . GLY A 1 73 ? 3.487 1.987 -18.454 1.00 83.19 73 GLY A C 1
ATOM 516 O O . GLY A 1 73 ? 2.888 0.992 -18.847 1.00 83.19 73 GLY A O 1
ATOM 517 N N . LEU A 1 74 ? 3.357 2.440 -17.201 1.00 88.50 74 LEU A N 1
ATOM 518 C CA . LEU A 1 74 ? 2.475 1.803 -16.220 1.00 88.50 74 LEU A CA 1
ATOM 519 C C . LEU A 1 74 ? 1.000 2.173 -16.459 1.00 88.50 74 LEU A C 1
ATOM 521 O O . LEU A 1 74 ? 0.694 3.345 -16.709 1.00 88.50 74 LEU A O 1
ATOM 525 N N . PRO A 1 75 ? 0.071 1.203 -16.346 1.00 88.25 75 PRO A N 1
ATOM 526 C CA . PRO A 1 75 ? -1.348 1.456 -16.522 1.00 88.25 75 PRO A CA 1
ATOM 527 C C . PRO A 1 75 ? -1.905 2.254 -15.342 1.00 88.25 75 PRO A C 1
ATOM 529 O O . PRO A 1 75 ? -1.449 2.128 -14.204 1.00 88.25 75 PRO A O 1
ATOM 532 N N . SER A 1 76 ? -2.942 3.042 -15.611 1.00 87.50 76 SER A N 1
ATOM 533 C CA . SER A 1 76 ? -3.720 3.698 -14.562 1.00 87.50 76 SER A CA 1
ATOM 534 C C . SER A 1 76 ? -4.465 2.658 -13.723 1.00 87.50 76 SER A C 1
ATOM 536 O O . SER A 1 76 ? -5.038 1.707 -14.260 1.00 87.50 76 SER A O 1
ATOM 538 N N . LEU A 1 77 ? -4.483 2.859 -12.406 1.00 88.50 77 LEU A N 1
ATOM 539 C CA . LEU A 1 77 ? -5.270 2.051 -11.476 1.00 88.50 77 LEU A CA 1
ATOM 540 C C . LEU A 1 77 ? -6.600 2.746 -11.156 1.00 88.50 77 LEU A C 1
ATOM 542 O O . LEU A 1 77 ? -6.653 3.978 -11.180 1.00 88.50 77 LEU A O 1
ATOM 546 N N . PRO A 1 78 ? -7.669 1.986 -10.859 1.00 85.62 78 PRO A N 1
ATOM 547 C CA . PRO A 1 78 ? -8.936 2.575 -10.457 1.00 85.62 78 PRO A CA 1
ATOM 548 C C . PRO A 1 78 ? -8.826 3.244 -9.084 1.00 85.62 78 PRO A C 1
ATOM 550 O O . PRO A 1 78 ? -8.026 2.847 -8.231 1.00 85.62 78 PRO A O 1
ATOM 553 N N . THR A 1 79 ? -9.687 4.231 -8.857 1.00 86.50 79 THR A N 1
ATOM 554 C CA . THR A 1 79 ? -9.902 4.805 -7.529 1.00 86.50 79 THR A CA 1
ATOM 555 C C . THR A 1 79 ? -10.582 3.778 -6.626 1.00 86.50 79 THR A C 1
ATOM 557 O O . THR A 1 79 ? -11.468 3.043 -7.059 1.00 86.50 79 THR A O 1
ATOM 560 N N . LEU A 1 80 ? -10.163 3.729 -5.362 1.00 85.81 80 LEU A N 1
ATOM 561 C CA . LEU A 1 80 ? -10.795 2.901 -4.341 1.00 85.81 80 LEU A CA 1
ATOM 562 C C . LEU A 1 80 ? -11.753 3.749 -3.509 1.00 85.81 80 LEU A C 1
ATOM 564 O O . LEU A 1 80 ? -11.386 4.832 -3.055 1.00 85.81 80 LEU A O 1
ATOM 568 N N . GLU A 1 81 ? -12.953 3.230 -3.272 1.00 86.25 81 GLU A N 1
ATOM 569 C CA . GLU A 1 81 ? -13.900 3.837 -2.340 1.00 86.25 81 GLU A CA 1
ATOM 570 C C . GLU A 1 81 ? -13.562 3.449 -0.897 1.00 86.25 81 GLU A C 1
ATOM 572 O O . GLU A 1 81 ? -13.236 2.296 -0.598 1.00 86.25 81 GLU A O 1
ATOM 577 N N . LEU A 1 82 ? -13.651 4.423 0.010 1.00 85.94 82 LEU A N 1
ATOM 578 C CA . LEU A 1 82 ? -13.488 4.214 1.444 1.00 85.94 82 LEU A CA 1
ATOM 579 C C . LEU A 1 82 ? -14.863 4.214 2.115 1.00 85.94 82 LEU A C 1
ATOM 581 O O . LEU A 1 82 ? -15.577 5.216 2.085 1.00 85.94 82 LEU A O 1
ATOM 585 N N . ALA A 1 83 ? -15.212 3.102 2.757 1.00 90.25 83 ALA A N 1
ATOM 586 C CA . ALA A 1 83 ? -16.455 2.960 3.505 1.00 90.25 83 ALA A CA 1
ATOM 587 C C . ALA A 1 83 ? -16.183 2.867 5.011 1.00 90.25 83 ALA A C 1
ATOM 589 O O . ALA A 1 83 ? -15.329 2.100 5.460 1.00 90.25 83 ALA A O 1
ATOM 590 N N . LEU A 1 84 ? -16.948 3.624 5.800 1.00 90.19 84 LEU A N 1
ATOM 591 C CA . LEU A 1 84 ? -16.975 3.501 7.255 1.00 90.19 84 LEU A CA 1
ATOM 592 C C . LEU A 1 84 ? -18.116 2.561 7.652 1.00 90.19 84 LEU A C 1
ATOM 594 O O . LEU A 1 84 ? -19.290 2.912 7.541 1.00 90.19 84 LEU A O 1
ATOM 598 N N . HIS A 1 85 ? -17.762 1.357 8.094 1.00 90.94 85 HIS A N 1
ATOM 599 C CA . HIS A 1 85 ? -18.726 0.354 8.536 1.00 90.94 85 HIS A CA 1
ATOM 600 C C . HIS A 1 85 ? -19.083 0.537 10.010 1.00 90.94 85 HIS A C 1
ATOM 602 O O . HIS A 1 85 ? -18.232 0.862 10.836 1.00 90.94 85 HIS A O 1
ATOM 608 N N . ARG A 1 86 ? -20.345 0.261 10.335 1.00 86.81 86 ARG A N 1
ATOM 609 C CA . ARG A 1 86 ? -20.873 0.259 11.701 1.00 86.81 86 ARG A CA 1
ATOM 610 C C . ARG A 1 86 ? -21.670 -1.013 11.958 1.00 86.81 86 ARG A C 1
ATOM 612 O O . ARG A 1 86 ? -22.246 -1.567 11.023 1.00 86.81 86 ARG A O 1
ATOM 619 N N . ALA A 1 87 ? -21.676 -1.462 13.210 1.00 87.81 87 ALA A N 1
ATOM 620 C CA . ALA A 1 87 ? -22.368 -2.681 13.614 1.00 87.81 87 ALA A CA 1
ATOM 621 C C . ALA A 1 87 ? -23.880 -2.455 13.746 1.00 87.81 87 ALA A C 1
ATOM 623 O O . ALA A 1 87 ? -24.664 -3.237 13.210 1.00 87.81 87 ALA A O 1
ATOM 624 N N . GLU A 1 88 ? -24.299 -1.378 14.419 1.00 89.31 88 GLU A N 1
ATOM 625 C CA . GLU A 1 88 ? -25.716 -1.089 14.624 1.00 89.31 88 GLU A CA 1
ATOM 626 C C . GLU A 1 88 ? -26.305 -0.198 13.522 1.00 89.31 88 GLU A C 1
ATOM 628 O O . GLU A 1 88 ? -25.681 0.735 13.009 1.00 89.31 88 GLU A O 1
ATOM 633 N N . THR A 1 89 ? -27.574 -0.443 13.195 1.00 82.19 89 THR A N 1
ATOM 634 C CA . THR A 1 89 ? -28.357 0.427 12.308 1.00 82.19 89 THR A CA 1
ATOM 635 C C . THR A 1 89 ? -28.704 1.757 12.976 1.00 82.19 89 THR A C 1
ATOM 637 O O . THR A 1 89 ? -28.760 2.778 12.287 1.00 82.19 89 THR A O 1
ATOM 640 N N . GLN A 1 90 ? -28.882 1.755 14.302 1.00 87.56 90 GLN A N 1
ATOM 641 C CA . GLN A 1 90 ? -29.212 2.923 15.117 1.00 87.56 90 GLN A CA 1
ATOM 642 C C . GLN A 1 90 ? -28.171 3.096 16.243 1.00 87.56 90 GLN A C 1
ATOM 644 O O . GLN A 1 90 ? -28.328 2.533 17.325 1.00 87.56 90 GLN A O 1
ATOM 649 N N . PRO A 1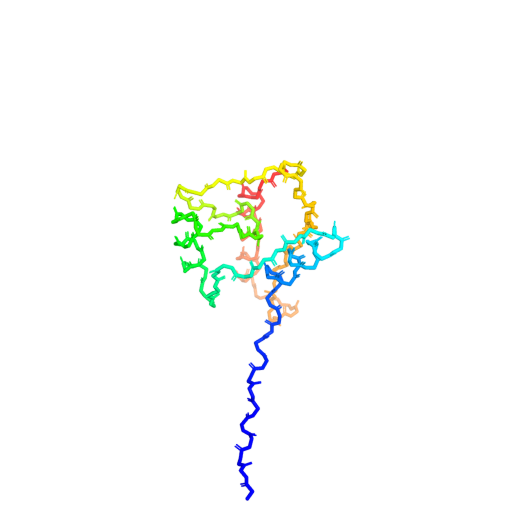 91 ? -27.065 3.813 15.971 1.00 86.19 91 PRO A N 1
ATOM 650 C CA . PRO A 1 91 ? -25.955 3.963 16.910 1.00 86.19 91 PRO A CA 1
ATOM 651 C C . PRO A 1 91 ? -26.309 4.865 18.098 1.00 86.19 91 PRO A C 1
ATOM 653 O O . PRO A 1 91 ? -27.096 5.805 17.964 1.00 86.19 91 PRO A O 1
ATOM 656 N N . SER A 1 92 ? -25.669 4.623 19.243 1.00 93.38 92 SER A N 1
ATOM 657 C CA . SER A 1 92 ? -25.722 5.524 20.399 1.00 93.38 92 SER A CA 1
ATOM 658 C C . SER A 1 92 ? -25.132 6.899 20.065 1.00 93.38 92 SER A C 1
ATOM 660 O O . SER A 1 92 ? -24.339 7.041 19.133 1.00 93.38 92 SER A O 1
ATOM 662 N N . GLU A 1 93 ? -25.490 7.922 20.841 1.00 94.69 93 GLU A N 1
ATOM 663 C CA . GLU A 1 93 ? -24.994 9.291 20.640 1.00 94.69 93 GLU A CA 1
ATOM 664 C C . GLU A 1 93 ? -23.449 9.385 20.605 1.00 94.69 93 GLU A C 1
ATOM 666 O O . GLU A 1 93 ? -22.924 9.969 19.653 1.00 94.69 93 GLU A O 1
ATOM 671 N N . PRO A 1 94 ? -22.676 8.735 21.505 1.00 95.44 94 PRO A N 1
ATOM 672 C CA . PRO A 1 94 ? -21.213 8.741 21.405 1.00 95.44 94 PRO A CA 1
ATOM 673 C C . PRO A 1 94 ? -20.679 8.101 20.117 1.00 95.44 94 PRO A 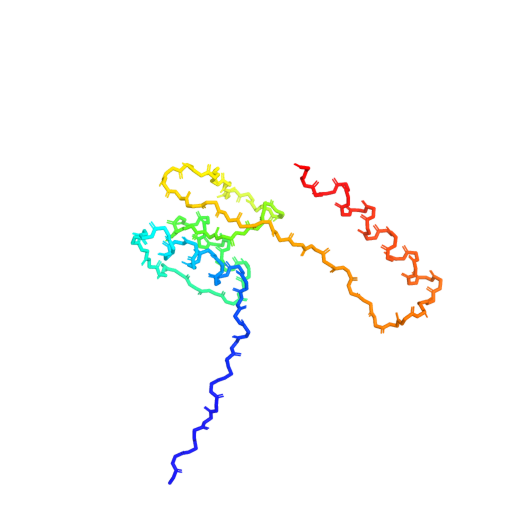C 1
ATOM 675 O O . PRO A 1 94 ? -19.670 8.547 19.573 1.00 95.44 94 PRO A O 1
ATOM 678 N N . MET A 1 95 ? -21.350 7.063 19.608 1.00 95.06 95 MET A N 1
ATOM 679 C CA . MET A 1 95 ? -20.947 6.398 18.368 1.00 95.06 95 MET A CA 1
ATOM 680 C C . MET A 1 95 ? -21.234 7.276 17.143 1.00 95.06 95 MET A C 1
ATOM 682 O O . MET A 1 95 ? -20.435 7.310 16.210 1.00 95.06 95 MET A O 1
ATOM 686 N N . GLN A 1 96 ? -22.334 8.035 17.159 1.00 94.12 96 GLN A N 1
ATOM 687 C CA . GLN A 1 96 ? -22.615 9.043 16.133 1.00 94.12 96 GLN A CA 1
ATOM 688 C C . GLN A 1 96 ? -21.547 10.138 16.127 1.00 94.12 96 GLN A C 1
ATOM 690 O O . GLN A 1 96 ? -21.040 10.483 15.061 1.00 94.12 96 GLN A O 1
ATOM 695 N N . LEU A 1 97 ? -21.157 10.630 17.307 1.00 95.62 97 LEU A N 1
ATOM 696 C CA . LEU A 1 97 ? -20.092 11.622 17.433 1.00 95.62 97 LEU A CA 1
ATOM 697 C C . LEU A 1 97 ? -18.756 11.090 16.898 1.00 95.62 97 LEU A C 1
ATOM 699 O O . LEU A 1 97 ? -18.116 11.757 16.089 1.00 95.62 97 LEU A O 1
ATOM 703 N N . LEU A 1 98 ? -18.361 9.872 17.283 1.00 95.50 98 LEU A N 1
ATOM 704 C CA . LEU A 1 98 ? -17.138 9.245 16.777 1.00 95.50 98 LEU A CA 1
ATOM 705 C C . LEU A 1 98 ? -17.168 9.085 15.250 1.00 95.50 98 LEU A C 1
ATOM 707 O O . LEU A 1 98 ? -16.176 9.366 14.583 1.00 95.50 98 LEU A O 1
ATOM 711 N N . GLN A 1 99 ? -18.307 8.672 14.687 1.00 94.62 99 GLN A N 1
ATOM 712 C CA . GLN A 1 99 ? -18.488 8.545 13.240 1.00 94.62 99 GLN A CA 1
ATOM 713 C C . GLN A 1 99 ? -18.271 9.888 12.523 1.00 94.62 99 GLN A C 1
ATOM 715 O O . GLN A 1 99 ? -17.612 9.924 11.483 1.00 94.62 99 GLN A O 1
ATOM 720 N N . SER A 1 100 ? -18.816 10.979 13.070 1.00 94.44 100 SER A N 1
ATOM 721 C CA . SER A 1 100 ? -18.648 12.329 12.521 1.00 94.44 100 SER A CA 1
ATOM 722 C C . SER A 1 100 ? -17.196 12.799 12.600 1.00 94.44 100 SER A C 1
ATOM 724 O O . SER A 1 100 ? -16.660 13.243 11.591 1.00 94.44 100 SER A O 1
ATOM 726 N N . LEU A 1 101 ? -16.532 12.607 13.745 1.00 96.25 101 LEU A N 1
ATOM 727 C CA . LEU A 1 101 ? -15.126 12.985 13.932 1.00 96.25 101 LEU A CA 1
ATOM 728 C C . LEU A 1 101 ? -14.184 12.213 12.999 1.00 96.25 101 LEU A C 1
ATOM 730 O O . LEU A 1 101 ? -13.262 12.790 12.431 1.00 96.25 101 LEU A O 1
ATOM 734 N N . ILE A 1 102 ? -14.418 10.909 12.802 1.00 94.81 102 ILE A N 1
ATOM 735 C CA . ILE A 1 102 ? -13.636 10.105 11.850 1.00 94.81 102 ILE A CA 1
ATOM 736 C C . ILE A 1 102 ? -13.824 10.632 10.425 1.00 94.81 102 ILE A C 1
ATOM 738 O O . ILE A 1 102 ? -12.856 10.710 9.673 1.00 94.81 102 ILE A O 1
ATOM 742 N N . ARG A 1 103 ? -15.058 10.981 10.040 1.00 92.88 103 ARG A N 1
ATOM 743 C CA . ARG A 1 103 ? -15.349 11.518 8.706 1.00 92.88 103 ARG A CA 1
ATOM 744 C C . ARG A 1 103 ? -14.639 12.847 8.469 1.00 92.88 103 ARG A C 1
ATOM 746 O O . ARG A 1 103 ? -13.963 12.974 7.457 1.00 92.88 103 ARG A O 1
ATOM 753 N N . GLU A 1 104 ? -14.760 13.778 9.406 1.00 93.88 104 GLU A N 1
ATOM 754 C CA . GLU A 1 104 ? -14.119 15.094 9.342 1.00 93.88 104 GLU A CA 1
ATOM 755 C C . GLU A 1 104 ? -12.593 14.962 9.233 1.00 93.88 104 GLU A C 1
ATOM 757 O O . GLU A 1 104 ? -11.989 15.462 8.286 1.00 93.88 104 GLU A O 1
ATOM 762 N N . ALA A 1 105 ? -11.974 14.168 10.113 1.00 91.94 105 ALA A N 1
ATOM 763 C CA . ALA A 1 105 ? -10.531 13.938 10.080 1.00 91.94 105 ALA A CA 1
ATOM 764 C C . ALA A 1 105 ? -10.052 13.302 8.759 1.00 91.94 105 ALA A C 1
ATOM 766 O O . ALA A 1 105 ? -8.946 13.582 8.288 1.00 91.94 105 ALA A O 1
ATOM 767 N N . LEU A 1 106 ? -10.866 12.432 8.146 1.00 89.06 106 LEU A N 1
ATOM 768 C CA . LEU A 1 106 ? -10.556 11.842 6.844 1.00 89.06 106 LEU A CA 1
ATOM 769 C C . LEU A 1 106 ? -10.692 12.865 5.714 1.00 89.06 106 LEU A C 1
ATOM 771 O O . LEU A 1 1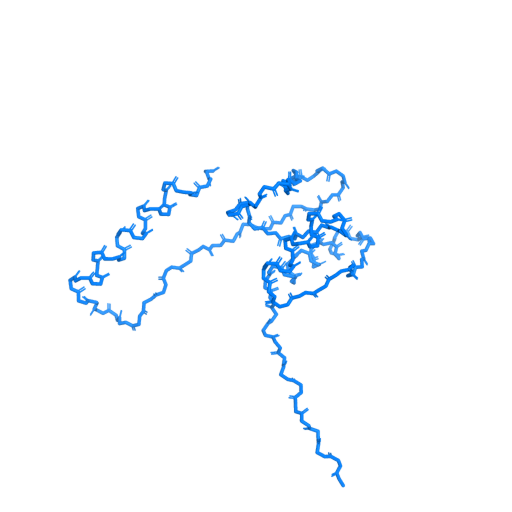06 ? -9.815 12.918 4.861 1.00 89.06 106 LEU A O 1
ATOM 775 N N . GLU A 1 107 ? -11.732 13.695 5.707 1.00 86.94 107 GLU A N 1
ATOM 776 C CA . GLU A 1 107 ? -11.914 14.747 4.697 1.00 86.94 107 GLU A CA 1
ATOM 777 C C . GLU A 1 107 ? -10.743 15.745 4.675 1.00 86.94 107 GLU A C 1
ATOM 779 O O . GLU A 1 107 ? -10.348 16.200 3.602 1.00 86.94 107 GLU A O 1
ATOM 784 N N . GLU A 1 108 ? -10.132 16.021 5.830 1.00 85.81 108 GLU A N 1
ATOM 785 C CA . GLU A 1 108 ? -8.916 16.840 5.933 1.00 85.81 108 GLU A CA 1
ATOM 786 C C . GLU A 1 108 ? -7.644 16.117 5.461 1.00 85.81 108 GLU A C 1
ATOM 788 O O . GLU A 1 108 ? -6.707 16.748 4.967 1.00 85.81 108 GLU A O 1
ATOM 793 N N . SER A 1 109 ? -7.592 14.792 5.621 1.00 81.25 109 SER A N 1
ATOM 794 C CA . SER A 1 109 ? -6.387 13.984 5.381 1.00 81.25 109 SER A CA 1
ATOM 795 C C . SER A 1 109 ? -6.312 13.375 3.980 1.00 81.25 109 SER A C 1
ATOM 797 O O . SER A 1 109 ? -5.234 12.957 3.545 1.00 81.25 109 SER A O 1
ATOM 799 N N . LEU A 1 110 ? -7.443 13.246 3.283 1.00 79.38 110 LEU A N 1
ATOM 800 C CA . LEU A 1 110 ? -7.489 12.649 1.955 1.00 79.38 110 LEU A CA 1
ATOM 801 C C . LEU A 1 110 ? -7.032 13.670 0.894 1.00 79.38 110 LEU A C 1
ATOM 803 O O . LEU A 1 110 ? -7.527 14.798 0.865 1.00 79.38 110 LEU A O 1
ATOM 807 N N . PRO A 1 111 ? -6.109 13.294 -0.009 1.00 67.62 111 PRO A N 1
ATOM 808 C CA . PRO A 1 111 ? -5.761 14.135 -1.145 1.00 67.62 111 PRO A CA 1
ATOM 809 C C . PRO A 1 111 ? -6.992 14.305 -2.049 1.00 67.62 111 PRO A C 1
ATOM 811 O O . PRO A 1 111 ? -7.702 13.330 -2.304 1.00 67.62 111 PRO A O 1
ATOM 814 N N . ARG A 1 112 ? -7.240 15.544 -2.492 1.00 57.81 112 ARG A N 1
ATOM 815 C CA . ARG A 1 112 ? -8.330 15.883 -3.420 1.00 57.81 112 ARG A CA 1
ATOM 816 C C . ARG A 1 112 ? -8.053 15.398 -4.836 1.00 57.81 112 ARG A C 1
ATOM 818 O O . ARG A 1 112 ? -6.876 15.471 -5.254 1.00 57.81 112 ARG A O 1
#

Foldseek 3Di:
DDDDDPPPPDPPDCQPVQQVVQCVVLVHDDDPQDDDPDPVVVLVCQLVVSDDTRDPPAPNDPSHDDDDAPPPSGHDTDDDDDDDDDDDPDDDPVVVVVVVVVVVVCVVRHDD

Secondary structure (DSSP, 8-state):
-------------HHHHHHHHHHHHTT---------SSHHHHHHHHHTTS------STTPPTT--PPPTTGGGPPPPPPPPP----S-SS--HHHHHHHHHHHHHHHHHS--

Sequence (112 aa):
MPSTVPARATPACLFRSEPCAALDRAGLPWRVAFSSANLGGLWAAARARLGITGRTALCLPAGVEVLPSGSSGLPSLPTLELALHRAETQPSEPMQLLQSLIREALEESLPR

Radius of gyration: 18.66 Å; chains: 1; bounding box: 44×58×43 Å

pLDDT: mean 84.18, std 14.61, range [38.19, 96.25]